Protein AF-A0A1Y6BQY3-F1 (afdb_monomer)

Mean predicted aligned error: 16.52 Å

Foldseek 3Di:
DDDDDDDDDDDDDDDDDDDPPPPPDPPPLDQDWDDDPPDTDRLVVVLVVLVVLLVVLVVVLVVQVPDPDHDPVVSVVSVVVNVVSVVVNVVCVVVVVDRPPPDPPPDD

Nearest PDB structures (foldseek):
  7n6g-assembly1_3I  TM=9.525E-01  e=1.017E+00  Chlamydomonas reinhardtii
  2q0o-assembly1_C  TM=8.390E-01  e=1.238E+00  Sinorhizobium fredii NGR234
  3aai-assembly1_A  TM=7.681E-01  e=3.531E+00  Thermus thermophilus HB8
  3aai-assembly1_B  TM=7.236E-01  e=3.770E+00  Thermus thermophilus HB8
  3aai-assembly1_D  TM=6.735E-01  e=3.770E+00  Thermus thermophilus HB8

Secondary structure (DSSP, 8-state):
-------------------------S--S---EEEETTEEEEHHHHHHHHHHHHHHHHHHHHHHHTSSS--HHHHHHHHHHHHHHHHHHHHHHHTT-S-PPPP-----

pLDDT: mean 71.79, std 21.85, range [34.62, 96.94]

Solvent-accessible surface area (backbone atoms only — not comparable to full-atom values): 7129 Å² total; per-residue (Å²): 142,84,84,82,89,89,84,91,80,89,80,91,75,87,87,86,79,85,75,86,80,73,78,80,66,94,71,84,72,65,77,45,64,46,72,60,86,95,45,79,39,56,36,61,63,53,51,52,51,44,52,53,51,42,55,50,39,54,53,53,48,57,57,42,73,70,42,96,78,56,60,63,69,61,52,51,51,46,50,55,52,38,50,52,43,51,52,52,54,48,50,34,52,77,68,67,51,60,78,69,77,77,76,78,78,78,80,127

Sequence (108 aa):
MNSTPELEKTASKGSSKKGAKSTLAPSELGDKLLAIGDQRIHVNAVTTKIRDDIAFLEDRILRMEKMKNPSETVLNTYKAMLDSRKSVLQWLKEHDMITTPPASVKRA

Structure (mmCIF, N/CA/C/O backbone):
data_AF-A0A1Y6BQY3-F1
#
_entry.id   AF-A0A1Y6BQY3-F1
#
loop_
_atom_site.group_PDB
_atom_site.id
_atom_site.type_symbol
_atom_site.label_atom_id
_atom_site.label_alt_id
_atom_site.label_comp_id
_atom_site.label_asym_id
_atom_site.label_entity_id
_atom_site.label_seq_id
_atom_site.pdbx_PDB_ins_code
_atom_site.Cartn_x
_atom_site.Cartn_y
_atom_site.Cartn_z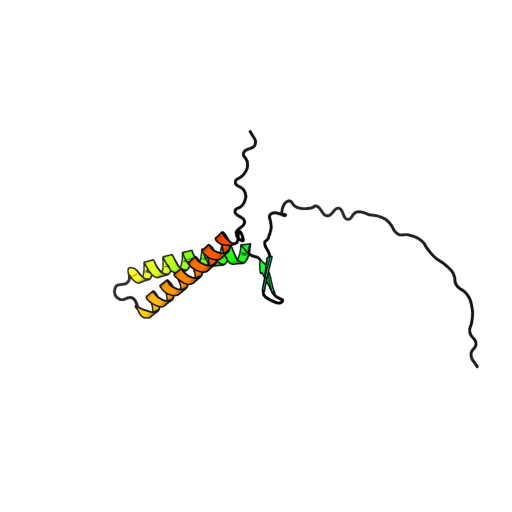
_atom_site.occupancy
_atom_site.B_iso_or_equiv
_atom_site.auth_seq_id
_atom_site.auth_comp_id
_atom_site.auth_asym_id
_atom_site.auth_atom_id
_atom_site.pdbx_PDB_model_num
ATOM 1 N N . MET A 1 1 ? 45.274 -52.238 -39.658 1.00 42.69 1 MET A N 1
ATOM 2 C CA . MET A 1 1 ? 45.749 -51.344 -40.732 1.00 42.69 1 MET A CA 1
ATOM 3 C C . MET A 1 1 ? 44.516 -50.819 -41.439 1.00 42.69 1 MET A C 1
ATOM 5 O O . MET A 1 1 ? 43.933 -51.561 -42.213 1.00 42.69 1 MET A O 1
ATOM 9 N N . ASN A 1 2 ? 44.044 -49.625 -41.087 1.00 39.53 2 ASN A N 1
ATOM 10 C CA . ASN A 1 2 ? 42.972 -48.980 -41.838 1.00 39.53 2 ASN A CA 1
ATOM 11 C C . ASN A 1 2 ? 43.418 -47.555 -42.151 1.00 39.53 2 ASN A C 1
ATOM 13 O O . ASN A 1 2 ? 43.721 -46.786 -41.240 1.00 39.53 2 ASN A O 1
ATOM 17 N N . SER A 1 3 ? 43.556 -47.295 -43.443 1.00 41.25 3 SER A N 1
ATOM 18 C CA . SER A 1 3 ? 44.134 -46.096 -44.029 1.00 41.25 3 SER A CA 1
ATOM 19 C C . SER A 1 3 ? 43.082 -44.993 -44.157 1.00 41.25 3 SER A C 1
ATOM 21 O O . SER A 1 3 ? 42.003 -45.219 -44.695 1.00 41.25 3 SER A O 1
ATOM 23 N N . THR A 1 4 ? 43.427 -43.791 -43.719 1.00 49.50 4 THR A N 1
ATOM 24 C CA . THR A 1 4 ? 43.021 -42.510 -44.338 1.00 49.50 4 THR A CA 1
ATOM 25 C C . THR A 1 4 ? 44.205 -42.016 -45.193 1.00 49.50 4 THR A C 1
ATOM 27 O O . THR A 1 4 ? 45.300 -42.549 -44.978 1.00 49.50 4 THR A O 1
ATOM 30 N N . PRO A 1 5 ? 44.085 -41.044 -46.133 1.00 56.62 5 PRO A N 1
ATOM 31 C CA . PRO A 1 5 ? 43.137 -39.911 -46.246 1.00 56.62 5 PRO A CA 1
ATOM 32 C C . PRO A 1 5 ? 42.510 -39.796 -47.675 1.00 56.62 5 PRO A C 1
ATOM 34 O O . PRO A 1 5 ? 42.708 -40.689 -48.484 1.00 56.62 5 PRO A O 1
ATOM 37 N N . GLU A 1 6 ? 41.621 -38.860 -48.043 1.00 34.62 6 GLU A N 1
ATOM 38 C CA . GLU A 1 6 ? 41.936 -37.480 -48.463 1.00 34.62 6 GLU A CA 1
ATOM 39 C C . GLU A 1 6 ? 40.677 -36.713 -48.954 1.00 34.62 6 GLU A C 1
ATOM 41 O O . GLU A 1 6 ? 39.751 -37.303 -49.509 1.00 34.62 6 GLU A O 1
ATOM 46 N N . LEU A 1 7 ? 40.769 -35.382 -48.827 1.00 46.50 7 LEU A N 1
ATOM 47 C CA . LEU A 1 7 ? 40.191 -34.283 -49.624 1.00 46.50 7 LEU A CA 1
ATOM 48 C C . LEU A 1 7 ? 38.725 -33.812 -49.491 1.00 46.50 7 LEU A C 1
ATOM 50 O O . LEU A 1 7 ? 37.753 -34.401 -49.960 1.00 46.50 7 LEU A O 1
ATOM 54 N N . GLU A 1 8 ? 38.677 -32.587 -48.957 1.00 38.91 8 GLU A N 1
ATOM 55 C CA . GLU A 1 8 ? 37.729 -31.488 -49.125 1.00 38.91 8 GLU A CA 1
ATOM 56 C C . GLU A 1 8 ? 36.866 -31.485 -50.398 1.00 38.91 8 GLU A C 1
ATOM 58 O O . GLU A 1 8 ? 37.354 -31.521 -51.528 1.00 38.91 8 GLU A O 1
ATOM 63 N N . LYS A 1 9 ? 35.572 -31.201 -50.198 1.00 49.25 9 LYS A N 1
ATOM 64 C CA . LYS A 1 9 ? 34.788 -30.397 -51.138 1.00 49.25 9 LYS A CA 1
ATOM 65 C C . LYS A 1 9 ? 34.064 -29.280 -50.401 1.00 49.25 9 LYS A C 1
ATOM 67 O O . LYS A 1 9 ? 33.242 -29.499 -49.516 1.00 49.25 9 LYS A O 1
ATOM 72 N N . THR A 1 10 ? 34.400 -28.075 -50.828 1.00 45.31 10 THR A N 1
ATOM 73 C CA . THR A 1 10 ? 33.792 -26.798 -50.494 1.00 45.31 10 THR A CA 1
ATOM 74 C C . THR A 1 10 ? 32.337 -26.742 -50.969 1.00 45.31 10 THR A C 1
ATOM 76 O O . THR A 1 10 ? 32.013 -27.100 -52.100 1.00 45.31 10 THR A O 1
ATOM 79 N N . ALA A 1 11 ? 31.444 -26.242 -50.116 1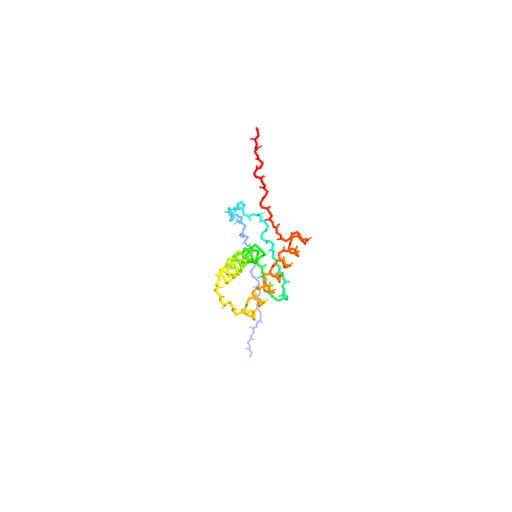.00 43.09 11 ALA A N 1
ATOM 80 C CA . ALA A 1 11 ? 30.120 -25.781 -50.523 1.00 43.09 11 ALA A CA 1
ATOM 81 C C . ALA A 1 11 ? 29.727 -24.564 -49.679 1.00 43.09 11 ALA A C 1
ATOM 83 O O . ALA A 1 11 ? 28.968 -24.645 -48.717 1.00 43.09 11 ALA A O 1
ATOM 84 N N . SER A 1 12 ? 30.273 -23.411 -50.065 1.00 44.50 12 SER A N 1
ATOM 85 C CA . SER A 1 12 ? 29.701 -22.109 -49.739 1.00 44.50 12 SER A CA 1
ATOM 86 C C . SER A 1 12 ? 28.488 -21.890 -50.642 1.00 44.50 12 SER A C 1
ATOM 88 O O . SER A 1 12 ? 28.623 -21.783 -51.862 1.00 44.50 12 SER A O 1
ATOM 90 N N . LYS A 1 13 ? 27.288 -21.833 -50.060 1.00 47.00 13 LYS A N 1
ATOM 91 C CA . LYS A 1 13 ? 26.135 -21.206 -50.710 1.00 47.00 13 LYS A CA 1
ATOM 92 C C . LYS A 1 13 ? 25.323 -20.475 -49.654 1.00 47.00 13 LYS A C 1
ATOM 94 O O . LYS A 1 13 ? 24.701 -21.080 -48.786 1.00 47.00 13 LYS A O 1
ATOM 99 N N . GLY A 1 14 ? 25.421 -19.150 -49.711 1.00 36.09 14 GLY A N 1
ATOM 100 C CA . GLY A 1 14 ? 24.773 -18.240 -48.787 1.00 36.09 14 GLY A CA 1
ATOM 101 C C . GLY A 1 14 ? 23.255 -18.364 -48.819 1.00 36.09 14 GLY A C 1
ATOM 102 O O . GLY A 1 14 ? 22.642 -18.493 -49.877 1.00 36.09 14 GLY A O 1
ATOM 103 N N . SER A 1 15 ? 22.662 -18.249 -47.637 1.00 36.91 15 SER A N 1
ATOM 104 C CA . SER A 1 15 ? 21.243 -17.974 -47.477 1.00 36.91 15 SER A CA 1
ATOM 105 C C . SER A 1 15 ? 21.120 -16.638 -46.756 1.00 36.91 15 SER A C 1
ATOM 107 O O . SER A 1 15 ? 21.185 -16.544 -45.534 1.00 36.91 15 SER A O 1
ATOM 109 N N . SER A 1 16 ? 21.036 -15.573 -47.552 1.00 40.78 16 SER A N 1
ATOM 110 C CA . SER A 1 16 ? 20.679 -14.235 -47.097 1.00 40.78 16 SER A CA 1
ATOM 111 C C . SER A 1 16 ? 19.316 -13.903 -47.693 1.00 40.78 16 SER A C 1
ATOM 113 O O . SER A 1 16 ? 19.210 -13.660 -48.891 1.00 40.78 16 SER A O 1
ATOM 115 N N . LYS A 1 17 ? 18.277 -13.925 -46.859 1.00 47.06 17 LYS A N 1
ATOM 116 C CA . LYS A 1 17 ? 17.028 -13.154 -46.994 1.00 47.06 17 LYS A CA 1
ATOM 117 C C . LYS A 1 17 ? 16.458 -13.039 -45.578 1.00 47.06 17 LYS A C 1
ATOM 119 O O . LYS A 1 17 ? 15.872 -13.977 -45.062 1.00 47.06 17 LYS A O 1
ATOM 124 N N . LYS A 1 18 ? 16.933 -12.061 -44.800 1.00 39.56 18 LYS A N 1
ATOM 125 C CA . LYS A 1 18 ? 16.344 -10.718 -44.636 1.00 39.56 18 LYS A CA 1
ATOM 126 C C . LYS A 1 18 ? 14.835 -10.751 -44.401 1.00 39.56 18 LYS A C 1
ATOM 128 O O . LYS A 1 18 ? 14.065 -10.993 -45.323 1.00 39.56 18 LYS A O 1
ATOM 133 N N . GLY A 1 19 ? 14.471 -10.325 -43.193 1.00 35.44 19 GLY A N 1
ATOM 134 C 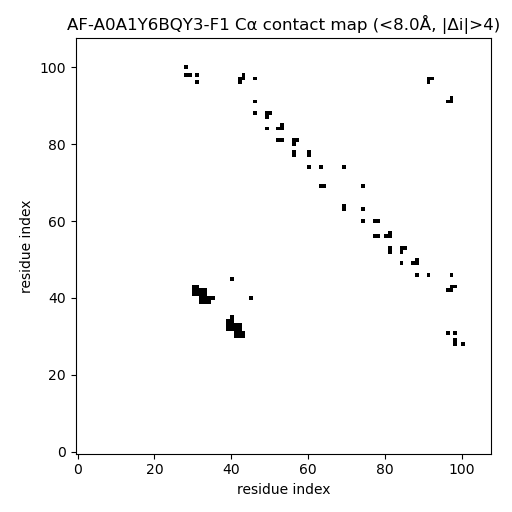CA . GLY A 1 19 ? 13.275 -9.527 -42.971 1.00 35.44 19 GLY A CA 1
ATOM 135 C C . GLY A 1 19 ? 12.062 -10.304 -42.496 1.00 35.44 19 GLY A C 1
ATOM 136 O O . GLY A 1 19 ? 11.014 -10.227 -43.128 1.00 35.44 19 GLY A O 1
ATOM 137 N N . ALA A 1 20 ? 12.158 -10.960 -41.336 1.00 41.03 20 ALA A N 1
ATOM 138 C CA . ALA A 1 20 ? 10.988 -11.037 -40.473 1.00 41.03 20 ALA A CA 1
ATOM 139 C C . ALA A 1 20 ? 10.585 -9.587 -40.173 1.00 41.03 20 ALA A C 1
ATOM 141 O O . ALA A 1 20 ? 11.254 -8.884 -39.414 1.00 41.03 20 ALA A O 1
ATOM 142 N N . LYS A 1 21 ? 9.549 -9.108 -40.863 1.00 45.47 21 LYS A N 1
ATOM 143 C CA . LYS A 1 21 ? 8.884 -7.841 -40.580 1.00 45.47 21 LYS A CA 1
ATOM 144 C C . LYS A 1 21 ? 8.181 -8.026 -39.236 1.00 45.47 21 LYS A C 1
ATOM 146 O O . LYS A 1 21 ? 6.992 -8.311 -39.191 1.00 45.47 21 LYS A O 1
ATOM 151 N N . SER A 1 22 ? 8.958 -7.960 -38.154 1.00 43.97 22 SER A N 1
ATOM 152 C CA . SER A 1 22 ? 8.425 -7.803 -36.811 1.00 43.97 22 SER A CA 1
ATOM 153 C C . SER A 1 22 ? 7.819 -6.414 -36.779 1.00 43.97 22 SER A C 1
ATOM 155 O O . SER A 1 22 ? 8.512 -5.398 -36.820 1.00 43.97 22 SER A O 1
ATOM 157 N N . THR A 1 23 ? 6.500 -6.397 -36.857 1.00 41.94 23 THR A N 1
ATOM 158 C CA . THR A 1 23 ? 5.641 -5.266 -36.571 1.00 41.94 23 THR A CA 1
ATOM 159 C C . THR A 1 23 ? 6.020 -4.761 -35.180 1.00 41.94 23 THR A C 1
ATOM 161 O O . THR A 1 23 ? 5.587 -5.321 -34.178 1.00 41.94 23 THR A O 1
ATOM 164 N N . LEU A 1 24 ? 6.893 -3.754 -35.103 1.00 43.03 24 LEU A N 1
ATOM 165 C CA . LEU A 1 24 ? 7.207 -3.095 -33.840 1.00 43.03 24 LEU A CA 1
ATOM 166 C C . LEU A 1 24 ? 5.943 -2.349 -33.407 1.00 43.03 24 LEU A C 1
ATOM 168 O O . LEU A 1 24 ? 5.584 -1.313 -33.968 1.00 43.03 24 LEU A O 1
ATOM 172 N N . ALA A 1 25 ? 5.216 -2.964 -32.477 1.00 41.88 25 ALA A N 1
ATOM 173 C CA . ALA A 1 25 ? 4.073 -2.378 -31.801 1.00 41.88 25 ALA A CA 1
ATOM 174 C C . ALA A 1 25 ? 4.514 -1.116 -31.032 1.00 41.88 25 ALA A C 1
ATOM 176 O O . ALA A 1 25 ? 5.660 -1.039 -30.587 1.00 41.88 25 ALA A O 1
ATOM 177 N N . PRO A 1 26 ? 3.623 -0.132 -30.820 1.00 43.72 26 PRO A N 1
ATOM 178 C CA . PRO A 1 26 ? 3.957 1.134 -30.165 1.00 43.72 26 PRO A CA 1
ATOM 179 C C . PRO A 1 26 ? 4.147 1.013 -28.635 1.00 43.72 26 PRO A C 1
ATOM 181 O O . PRO A 1 26 ? 3.916 1.975 -27.911 1.00 43.72 26 PRO A O 1
ATOM 184 N N . SER A 1 27 ? 4.549 -0.150 -28.114 1.00 48.62 27 SER A N 1
ATOM 185 C CA . SER A 1 27 ? 4.639 -0.426 -26.672 1.00 48.62 27 SER A CA 1
ATOM 186 C C . SER A 1 27 ? 6.012 -0.151 -26.049 1.00 48.62 27 SER A C 1
ATOM 188 O O . SER A 1 27 ? 6.243 -0.537 -24.909 1.00 48.62 27 SER A O 1
ATOM 190 N N . GLU A 1 28 ? 6.904 0.568 -26.732 1.00 47.31 28 GLU A N 1
ATOM 191 C CA . GLU A 1 28 ? 8.176 1.079 -26.183 1.00 47.31 28 GLU A CA 1
ATOM 192 C C . GLU A 1 28 ? 7.948 2.234 -25.175 1.00 47.31 28 GLU A C 1
ATOM 194 O O . GLU A 1 28 ? 8.696 3.207 -25.125 1.00 47.31 28 GLU A O 1
ATOM 199 N N . LEU A 1 29 ? 6.894 2.160 -24.354 1.00 49.06 29 LEU A N 1
ATOM 200 C CA . LEU A 1 29 ? 6.691 3.045 -23.211 1.00 49.06 29 LEU A CA 1
ATOM 201 C C . LEU A 1 29 ? 7.226 2.356 -21.952 1.00 49.06 29 LEU A C 1
ATOM 203 O O . LEU A 1 29 ? 6.481 2.010 -21.044 1.00 49.06 29 LEU A O 1
ATOM 207 N N . GLY A 1 30 ? 8.544 2.143 -21.964 1.00 52.88 30 GLY A N 1
ATOM 208 C CA . GLY A 1 30 ? 9.402 1.860 -20.816 1.00 52.88 30 GLY A CA 1
ATOM 209 C C . GLY A 1 30 ? 8.773 1.039 -19.695 1.00 52.88 30 GLY A C 1
ATOM 210 O O . GLY A 1 30 ? 8.509 1.581 -18.618 1.00 52.88 30 GLY A O 1
ATOM 211 N N . ASP A 1 31 ? 8.621 -0.268 -19.908 1.00 60.03 31 ASP A N 1
ATOM 212 C CA . ASP A 1 31 ? 8.531 -1.219 -18.802 1.00 60.03 31 ASP A CA 1
ATOM 213 C C . ASP A 1 31 ? 9.865 -1.192 -18.053 1.00 60.03 31 ASP A C 1
ATOM 215 O O . ASP A 1 31 ? 10.796 -1.947 -18.339 1.00 60.03 31 ASP A O 1
ATOM 219 N N . LYS A 1 32 ? 9.987 -0.253 -17.108 1.00 70.69 32 LYS A N 1
ATOM 220 C CA . LYS A 1 32 ? 11.146 -0.174 -16.225 1.00 70.69 32 LYS A CA 1
ATOM 221 C C . LYS A 1 32 ? 11.229 -1.518 -15.501 1.00 70.69 32 LYS A C 1
ATOM 223 O O . LYS A 1 32 ? 10.263 -1.970 -14.885 1.00 70.69 32 LYS A O 1
ATOM 228 N N . LEU A 1 33 ? 12.367 -2.184 -15.652 1.00 71.75 33 LEU A N 1
ATOM 229 C CA . LEU A 1 33 ? 12.654 -3.491 -15.077 1.00 71.75 33 LEU A CA 1
ATOM 230 C C . LEU A 1 33 ? 13.638 -3.297 -13.929 1.00 71.75 33 LEU A C 1
ATOM 232 O O . LEU A 1 33 ? 14.754 -2.824 -14.126 1.00 71.75 33 LEU A O 1
ATOM 236 N N . LEU A 1 34 ? 13.208 -3.655 -12.724 1.00 72.69 34 LEU A N 1
ATOM 237 C CA . LEU A 1 34 ? 14.034 -3.658 -11.524 1.00 72.69 34 LEU A CA 1
ATOM 238 C C . LEU A 1 34 ? 14.727 -5.019 -11.429 1.00 72.69 34 LEU A C 1
ATOM 240 O O . LEU A 1 34 ? 14.064 -6.058 -11.379 1.00 72.69 34 LEU A O 1
ATOM 244 N N . ALA A 1 35 ? 16.058 -5.017 -11.445 1.00 71.12 35 ALA A N 1
ATOM 245 C CA . ALA A 1 35 ? 16.855 -6.213 -11.210 1.00 71.12 35 ALA A CA 1
ATOM 246 C C . ALA A 1 35 ? 17.160 -6.327 -9.711 1.00 71.12 35 ALA A C 1
ATOM 248 O O . ALA A 1 35 ? 17.832 -5.464 -9.151 1.00 71.12 35 ALA A O 1
ATOM 249 N N . ILE A 1 36 ? 16.660 -7.382 -9.069 1.00 72.44 36 ILE A N 1
ATOM 250 C CA . ILE A 1 36 ? 16.943 -7.694 -7.663 1.00 72.44 36 ILE A CA 1
ATOM 251 C C . ILE A 1 36 ? 17.618 -9.065 -7.641 1.00 72.44 36 ILE A C 1
ATOM 253 O O . ILE A 1 36 ? 16.951 -10.090 -7.775 1.00 72.44 36 ILE A O 1
ATOM 257 N N . GLY A 1 37 ? 18.952 -9.077 -7.555 1.00 77.88 37 GLY A N 1
ATOM 258 C CA . GLY A 1 37 ? 19.747 -10.288 -7.790 1.00 77.88 37 GLY A CA 1
ATOM 259 C C . GLY A 1 37 ? 19.470 -10.867 -9.184 1.00 77.88 37 GLY A C 1
ATOM 260 O O . GLY A 1 37 ? 19.570 -10.160 -10.192 1.00 77.88 37 GLY A O 1
ATOM 261 N N . ASP A 1 38 ? 19.044 -12.129 -9.233 1.00 76.44 38 ASP A N 1
ATOM 262 C CA . ASP A 1 38 ? 18.675 -12.819 -10.477 1.00 76.44 38 ASP A CA 1
ATOM 263 C C . ASP A 1 38 ? 17.233 -12.541 -10.934 1.00 76.44 38 ASP A C 1
ATOM 265 O O . ASP A 1 38 ? 16.844 -12.903 -12.045 1.00 76.44 38 ASP A O 1
ATOM 269 N N . GLN A 1 39 ? 16.423 -11.860 -10.118 1.00 73.38 39 GLN A N 1
ATOM 270 C CA . GLN A 1 39 ? 15.026 -11.595 -10.440 1.00 73.38 39 GLN A CA 1
ATOM 271 C C . GLN A 1 39 ? 14.871 -10.318 -11.270 1.00 73.38 39 GLN A C 1
ATOM 273 O O . GLN A 1 39 ? 15.511 -9.294 -11.025 1.00 73.38 39 GLN A O 1
ATOM 278 N N . ARG A 1 40 ? 13.986 -10.379 -12.266 1.00 75.12 40 ARG A N 1
ATOM 279 C CA . ARG A 1 40 ? 13.576 -9.248 -13.102 1.00 75.12 40 ARG A CA 1
ATOM 280 C C . ARG A 1 40 ? 12.132 -8.904 -12.773 1.00 75.12 40 ARG A C 1
ATOM 282 O O . ARG A 1 40 ? 11.244 -9.736 -12.935 1.00 75.12 40 ARG A O 1
ATOM 289 N N . ILE A 1 41 ? 11.905 -7.698 -12.270 1.00 77.81 41 ILE A N 1
ATOM 290 C CA . ILE A 1 41 ? 10.601 -7.268 -11.774 1.00 77.81 41 ILE A CA 1
ATOM 291 C C . ILE A 1 41 ? 10.094 -6.104 -12.620 1.00 77.81 41 ILE A C 1
ATOM 293 O O . ILE A 1 41 ? 10.759 -5.077 -12.736 1.00 77.81 41 ILE A O 1
ATOM 297 N N . HIS A 1 42 ? 8.893 -6.248 -13.183 1.00 80.75 42 HIS A N 1
ATOM 298 C CA . HIS A 1 42 ? 8.221 -5.169 -13.905 1.00 80.75 42 HIS A CA 1
ATOM 299 C C . HIS A 1 42 ? 7.726 -4.111 -12.917 1.00 80.75 42 HIS A C 1
ATOM 301 O O . HIS A 1 42 ? 6.814 -4.353 -12.121 1.00 80.75 42 HIS A O 1
ATOM 307 N N . VAL A 1 43 ? 8.304 -2.917 -12.983 1.00 80.12 43 VAL A N 1
ATOM 308 C CA . VAL A 1 43 ? 8.020 -1.828 -12.042 1.00 80.12 43 VAL A CA 1
ATOM 309 C C . VAL A 1 43 ? 6.589 -1.321 -12.164 1.00 80.12 43 VAL A C 1
ATOM 311 O O . VAL A 1 43 ? 5.975 -0.971 -11.155 1.00 80.12 43 VAL A O 1
ATOM 314 N N . ASN A 1 44 ? 6.015 -1.355 -13.367 1.00 81.94 44 ASN A N 1
ATOM 315 C CA . ASN A 1 44 ? 4.611 -1.015 -13.585 1.00 81.94 44 ASN A CA 1
ATOM 316 C C . ASN A 1 44 ? 3.678 -1.952 -12.803 1.00 81.94 44 ASN A C 1
ATOM 318 O O . ASN A 1 44 ? 2.783 -1.483 -12.102 1.00 81.94 44 ASN A O 1
ATOM 322 N N . ALA A 1 45 ? 3.928 -3.266 -12.836 1.00 82.12 45 ALA A N 1
ATOM 323 C CA . ALA A 1 45 ? 3.133 -4.239 -12.087 1.00 82.12 45 ALA A CA 1
ATOM 324 C C . ALA A 1 45 ? 3.260 -4.033 -10.568 1.00 82.12 45 ALA A C 1
ATOM 326 O O . ALA A 1 45 ? 2.258 -4.068 -9.853 1.00 82.12 45 ALA A O 1
ATOM 327 N N . VAL A 1 46 ? 4.475 -3.755 -10.082 1.00 85.06 46 VAL A N 1
ATOM 328 C CA . VAL A 1 46 ? 4.727 -3.441 -8.666 1.00 85.06 46 VAL A CA 1
ATOM 329 C C . VAL A 1 46 ? 4.008 -2.164 -8.243 1.00 85.06 46 VAL A C 1
ATOM 331 O O . VAL A 1 46 ? 3.342 -2.146 -7.213 1.00 85.06 46 VAL A O 1
ATOM 334 N N . THR A 1 47 ? 4.089 -1.109 -9.052 1.00 86.50 47 THR A N 1
ATOM 335 C CA . THR A 1 47 ? 3.448 0.178 -8.762 1.00 86.50 47 THR A CA 1
ATOM 336 C C . THR A 1 47 ? 1.931 0.037 -8.697 1.00 86.50 47 THR A C 1
ATOM 338 O O . THR A 1 47 ? 1.312 0.567 -7.775 1.00 86.50 47 THR A O 1
ATOM 341 N N . THR A 1 48 ? 1.327 -0.702 -9.632 1.00 88.56 48 THR A N 1
ATOM 342 C CA . THR A 1 48 ? -0.113 -0.996 -9.612 1.00 88.56 48 THR A CA 1
ATOM 343 C C . THR A 1 48 ? -0.500 -1.742 -8.340 1.00 88.56 48 THR A C 1
ATOM 345 O O . THR A 1 48 ? -1.397 -1.297 -7.633 1.00 88.56 48 THR A O 1
ATOM 348 N N . LYS A 1 49 ? 0.236 -2.799 -7.972 1.00 90.81 49 LYS A N 1
ATOM 349 C CA . LYS A 1 49 ? -0.029 -3.548 -6.735 1.00 90.81 49 LYS A CA 1
ATOM 350 C C . LYS A 1 49 ? 0.090 -2.692 -5.481 1.00 90.81 49 LYS A C 1
ATOM 352 O O . LYS A 1 49 ? -0.767 -2.774 -4.615 1.00 90.81 49 LYS A O 1
ATOM 357 N N . ILE A 1 50 ? 1.106 -1.836 -5.398 1.00 91.38 50 ILE A N 1
ATOM 358 C CA . ILE A 1 50 ? 1.268 -0.925 -4.259 1.00 91.38 50 ILE A CA 1
ATOM 359 C C . ILE A 1 50 ? 0.094 0.059 -4.171 1.00 91.38 50 ILE A C 1
ATOM 361 O O . ILE A 1 50 ? -0.378 0.341 -3.073 1.00 91.38 50 ILE A O 1
ATOM 365 N N . ARG A 1 51 ? -0.396 0.577 -5.304 1.00 91.12 51 ARG A N 1
ATOM 366 C CA . ARG A 1 51 ? -1.573 1.463 -5.331 1.00 91.12 51 ARG A CA 1
ATOM 367 C C . ARG A 1 51 ? -2.841 0.740 -4.879 1.00 91.12 51 ARG A C 1
ATOM 369 O O . ARG A 1 51 ? -3.576 1.293 -4.065 1.00 91.12 51 ARG A O 1
ATOM 376 N N . ASP A 1 52 ? -3.058 -0.482 -5.358 1.00 93.56 52 ASP A N 1
ATOM 377 C CA . ASP A 1 52 ? -4.194 -1.315 -4.953 1.00 93.56 52 ASP A CA 1
ATOM 378 C C . ASP A 1 52 ? -4.138 -1.636 -3.450 1.00 93.56 52 ASP A C 1
ATOM 380 O O . ASP A 1 52 ? -5.141 -1.501 -2.749 1.00 93.56 52 ASP A O 1
ATOM 384 N N . ASP A 1 53 ? -2.955 -1.990 -2.934 1.00 94.69 53 ASP A N 1
ATOM 385 C CA . ASP A 1 53 ? -2.728 -2.251 -1.509 1.00 94.69 53 ASP A CA 1
ATOM 386 C C . ASP A 1 53 ? -3.030 -1.009 -0.655 1.00 94.69 53 ASP A C 1
ATOM 388 O O . ASP A 1 53 ? -3.676 -1.125 0.385 1.00 94.69 53 ASP A O 1
ATOM 392 N N . ILE A 1 54 ? -2.592 0.184 -1.084 1.00 95.56 54 ILE A N 1
ATOM 393 C CA . ILE A 1 54 ? -2.887 1.450 -0.392 1.00 95.56 54 ILE A CA 1
ATOM 394 C C . ILE A 1 54 ? -4.398 1.677 -0.326 1.00 95.56 54 ILE A C 1
ATOM 396 O O . ILE A 1 54 ? -4.923 1.911 0.761 1.00 95.56 54 ILE A O 1
ATOM 400 N N . ALA A 1 55 ? -5.099 1.558 -1.457 1.00 95.94 55 ALA A N 1
ATOM 401 C CA . ALA A 1 55 ? -6.545 1.753 -1.511 1.00 95.94 55 ALA A CA 1
ATOM 402 C C . ALA A 1 55 ? -7.291 0.754 -0.611 1.00 95.94 55 ALA A C 1
ATOM 404 O O . ALA A 1 55 ? -8.201 1.133 0.128 1.00 95.94 55 ALA A O 1
ATOM 405 N N . PHE A 1 56 ? -6.874 -0.515 -0.626 1.00 96.38 56 PHE A N 1
ATOM 406 C CA . PHE A 1 56 ? -7.427 -1.550 0.245 1.00 96.38 56 PHE A CA 1
ATOM 407 C C . PHE A 1 56 ? -7.199 -1.243 1.730 1.00 96.38 56 PHE A C 1
ATOM 409 O O . PHE A 1 56 ? -8.122 -1.362 2.538 1.00 96.38 56 PHE A O 1
ATOM 416 N N . LEU A 1 57 ? -5.980 -0.848 2.104 1.00 96.94 57 LEU A N 1
ATOM 417 C CA . LEU A 1 57 ? -5.627 -0.553 3.491 1.00 96.94 57 LEU A CA 1
ATOM 418 C C . LEU A 1 57 ? -6.377 0.677 4.010 1.00 96.94 57 LEU A C 1
ATOM 420 O O . LEU A 1 57 ? -6.909 0.625 5.116 1.00 96.94 57 LEU A O 1
ATOM 424 N N . GLU A 1 58 ? -6.479 1.748 3.220 1.00 96.44 58 GLU A N 1
ATOM 425 C CA . GLU A 1 58 ? -7.232 2.955 3.589 1.00 96.44 58 GLU A CA 1
ATOM 426 C C . GLU A 1 58 ? -8.711 2.645 3.829 1.00 96.44 58 GLU A C 1
ATOM 428 O O . GLU A 1 58 ? -9.268 3.017 4.864 1.00 96.44 58 GLU A O 1
ATOM 433 N N . ASP A 1 59 ? -9.328 1.892 2.921 1.00 96.44 59 ASP A N 1
ATOM 434 C CA . ASP A 1 59 ? -10.713 1.458 3.053 1.00 96.44 59 ASP A CA 1
ATOM 435 C C . ASP A 1 59 ? -10.925 0.558 4.284 1.00 96.44 59 ASP A C 1
ATOM 437 O O . ASP A 1 59 ? -11.860 0.753 5.069 1.00 96.44 59 ASP A O 1
ATOM 441 N N . ARG A 1 60 ? -10.025 -0.406 4.512 1.00 93.75 60 ARG A N 1
ATOM 442 C CA . ARG A 1 60 ? -10.106 -1.319 5.657 1.00 93.75 60 ARG A CA 1
ATOM 443 C C . ARG A 1 60 ? -9.946 -0.589 6.990 1.00 93.75 60 ARG A C 1
ATOM 445 O O . ARG A 1 60 ? -10.692 -0.887 7.926 1.00 93.75 60 ARG A O 1
ATOM 452 N N . ILE A 1 61 ? -9.010 0.357 7.074 1.00 94.69 61 ILE A N 1
ATOM 453 C CA . ILE A 1 61 ? -8.791 1.216 8.245 1.00 94.69 61 ILE A CA 1
ATOM 454 C C . ILE A 1 61 ? -10.052 2.031 8.536 1.00 94.69 61 ILE A C 1
ATOM 456 O O . ILE A 1 61 ? -10.583 1.939 9.642 1.00 94.69 61 ILE A O 1
ATOM 460 N N . LEU A 1 62 ? -10.604 2.712 7.526 1.00 95.44 62 LEU A N 1
ATOM 461 C CA . LEU A 1 62 ? -11.831 3.505 7.654 1.00 95.44 62 LEU A CA 1
ATOM 462 C C . LEU A 1 62 ? -13.017 2.688 8.173 1.00 95.44 62 LEU A C 1
ATOM 464 O O . LEU A 1 62 ? -13.800 3.167 8.995 1.00 95.44 62 LEU A O 1
ATOM 468 N N . ARG A 1 63 ? -13.183 1.454 7.685 1.00 94.06 63 ARG A N 1
ATOM 469 C CA . ARG A 1 63 ? -14.253 0.566 8.158 1.00 94.06 63 ARG A CA 1
ATOM 470 C C . ARG A 1 63 ? -14.054 0.171 9.614 1.00 94.06 63 ARG A C 1
ATOM 472 O O . ARG A 1 63 ? -15.036 0.151 10.349 1.00 94.06 63 ARG A O 1
ATOM 479 N N . MET A 1 64 ? -12.824 -0.132 10.037 1.00 92.94 64 MET A N 1
ATOM 480 C CA . MET A 1 64 ? -12.576 -0.514 11.428 1.00 92.94 64 MET A CA 1
ATOM 481 C C . MET A 1 64 ? -12.726 0.651 12.396 1.00 92.94 64 MET A C 1
ATOM 483 O O . MET A 1 64 ? -13.279 0.450 13.468 1.00 92.94 64 MET A O 1
ATOM 487 N N . GLU A 1 65 ? -12.288 1.853 12.027 1.00 91.75 65 GLU A N 1
ATOM 488 C CA . GLU A 1 65 ? -12.435 3.047 12.873 1.00 91.75 65 GLU A CA 1
ATOM 489 C C . GLU A 1 65 ? -13.908 3.388 13.149 1.00 91.75 65 GLU A C 1
ATOM 491 O O . GLU A 1 65 ? -14.228 3.978 14.175 1.00 91.75 65 GLU A O 1
ATOM 496 N N . LYS A 1 66 ? -14.824 2.960 12.270 1.00 92.88 66 LYS A N 1
ATOM 497 C C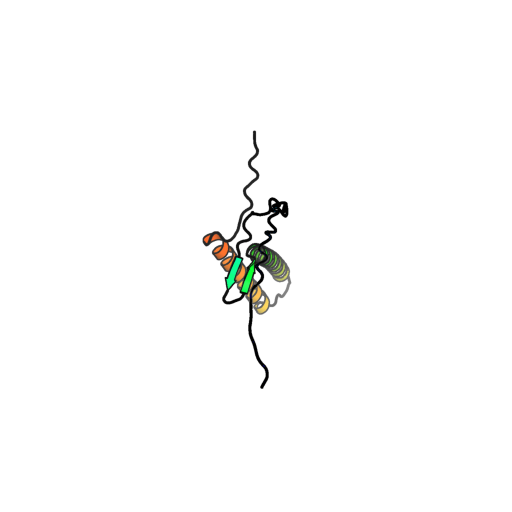A . LYS A 1 66 ? -16.278 3.089 12.457 1.00 92.88 66 LYS A CA 1
ATOM 498 C C . LYS A 1 66 ? -16.899 1.972 13.303 1.00 92.88 66 LYS A C 1
ATOM 500 O O . LYS A 1 66 ? -18.082 2.053 13.633 1.00 92.88 66 LYS A O 1
ATOM 505 N N . MET A 1 67 ? -16.161 0.908 13.617 1.00 92.62 67 MET A N 1
ATOM 506 C CA . MET A 1 67 ? -16.670 -0.167 14.470 1.00 92.62 67 MET A CA 1
ATOM 507 C C . MET A 1 67 ? -16.723 0.304 15.922 1.00 92.62 67 MET A C 1
ATOM 509 O O . MET A 1 67 ? -15.891 1.085 16.364 1.00 92.62 67 MET A O 1
ATOM 513 N N . LYS A 1 68 ? -17.687 -0.209 16.692 1.00 84.50 68 LYS A N 1
ATOM 514 C CA . LYS A 1 68 ? -17.886 0.197 18.091 1.00 84.50 68 LYS A CA 1
ATOM 515 C C . LYS A 1 68 ? -16.692 -0.150 18.993 1.00 84.50 68 LYS A C 1
ATOM 517 O O . LYS A 1 68 ? -16.391 0.622 19.887 1.00 84.50 68 LYS A O 1
ATOM 522 N N . ASN A 1 69 ? -16.031 -1.283 18.732 1.00 85.38 69 ASN A N 1
ATOM 523 C CA . ASN A 1 69 ? -14.858 -1.776 19.464 1.00 85.38 69 ASN A CA 1
ATOM 524 C C . ASN A 1 69 ? -13.847 -2.398 18.475 1.00 85.38 69 ASN A C 1
ATOM 526 O O . ASN A 1 69 ? -13.852 -3.620 18.289 1.00 85.38 69 ASN A O 1
ATOM 530 N N . PRO A 1 70 ? -13.026 -1.604 17.769 1.00 87.12 70 PRO A N 1
ATOM 531 C CA . PRO A 1 70 ? -11.984 -2.152 16.913 1.00 87.12 70 PRO A CA 1
ATOM 532 C C . PRO A 1 70 ? -10.844 -2.747 17.743 1.00 87.12 70 PRO A C 1
ATOM 534 O O . PRO A 1 70 ? -10.518 -2.262 18.823 1.00 87.12 70 PRO A O 1
ATOM 537 N N . SER A 1 71 ? -10.196 -3.785 17.214 1.00 92.56 71 SER A N 1
ATOM 538 C CA . SER A 1 71 ? -8.925 -4.249 17.773 1.00 92.56 71 SER A CA 1
ATOM 539 C C . SER A 1 71 ? -7.835 -3.232 17.437 1.00 92.56 71 SER A C 1
ATOM 541 O O . SER A 1 71 ? -7.429 -3.113 16.279 1.00 92.56 71 SER A O 1
ATOM 543 N N . GLU A 1 72 ? -7.355 -2.507 18.448 1.00 91.88 72 GLU A N 1
ATOM 544 C CA . GLU A 1 72 ? -6.298 -1.502 18.285 1.00 91.88 72 GLU A CA 1
ATOM 545 C C . GLU A 1 72 ? -5.007 -2.104 17.728 1.00 91.88 72 GLU A C 1
ATOM 547 O O . GLU A 1 72 ? -4.371 -1.505 16.866 1.00 91.88 72 GLU A O 1
ATOM 552 N N . THR A 1 73 ? -4.649 -3.323 18.145 1.00 94.00 73 THR A N 1
ATOM 553 C CA . THR A 1 73 ? -3.484 -4.041 17.614 1.00 94.00 73 THR A CA 1
ATOM 554 C C . THR A 1 73 ? -3.580 -4.201 16.101 1.00 94.00 73 THR A C 1
ATOM 556 O O . THR A 1 73 ? -2.655 -3.840 15.379 1.00 94.00 73 THR A O 1
ATOM 559 N N . VAL A 1 74 ? -4.724 -4.686 15.618 1.00 92.56 74 VAL A N 1
ATOM 560 C CA . VAL A 1 74 ? -4.964 -4.912 14.190 1.00 92.56 74 VAL A CA 1
ATOM 561 C C . VAL A 1 74 ? -4.987 -3.588 13.426 1.00 92.56 74 VAL A C 1
ATOM 563 O O . VAL A 1 74 ? -4.383 -3.479 12.359 1.00 92.56 74 VAL A O 1
ATOM 566 N N . LEU A 1 75 ? -5.629 -2.559 13.983 1.00 93.50 75 LEU A N 1
ATOM 567 C CA . LEU A 1 75 ? -5.663 -1.223 13.394 1.00 93.50 75 LEU A CA 1
ATOM 568 C C . LEU A 1 75 ? -4.258 -0.626 13.248 1.00 93.50 75 LEU A C 1
ATOM 570 O O . LEU A 1 75 ? -3.917 -0.121 12.180 1.00 93.50 75 LEU A O 1
ATOM 574 N N . ASN A 1 76 ? -3.431 -0.740 14.286 1.00 94.88 76 ASN A N 1
ATOM 575 C CA . ASN A 1 76 ? -2.051 -0.263 14.276 1.00 94.88 76 ASN A CA 1
ATOM 576 C C . ASN A 1 76 ? -1.198 -1.031 13.262 1.00 94.88 76 ASN A C 1
ATOM 578 O O . ASN A 1 76 ? -0.407 -0.420 12.547 1.00 94.88 76 ASN A O 1
ATOM 582 N N . THR A 1 77 ? -1.397 -2.347 13.130 1.00 95.50 77 THR A N 1
ATOM 583 C CA . THR A 1 77 ? -0.733 -3.136 12.083 1.00 95.50 77 THR A CA 1
ATOM 584 C C . THR A 1 77 ? -1.108 -2.642 10.688 1.00 95.50 77 THR A C 1
ATOM 586 O O . THR A 1 77 ? -0.221 -2.415 9.868 1.00 95.50 77 THR A O 1
ATOM 589 N N . TYR A 1 78 ? -2.395 -2.415 10.410 1.00 95.75 78 TYR A N 1
ATOM 590 C CA . TYR A 1 78 ? -2.811 -1.909 9.101 1.00 95.75 78 TYR A CA 1
ATOM 591 C C . TYR A 1 78 ? -2.293 -0.496 8.817 1.00 95.75 78 TYR A C 1
ATOM 593 O O . TYR A 1 78 ? -1.889 -0.227 7.687 1.00 95.75 78 TYR A O 1
ATOM 601 N N . LYS A 1 79 ? -2.237 0.384 9.826 1.00 95.12 79 LYS A N 1
ATOM 602 C CA . LYS A 1 79 ? -1.622 1.717 9.704 1.00 95.12 79 LYS A CA 1
ATOM 603 C C . LYS A 1 79 ? -0.130 1.618 9.367 1.00 95.12 79 LYS A C 1
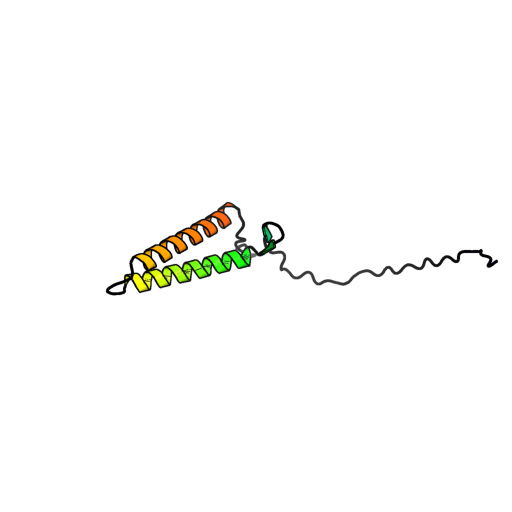ATOM 605 O O . LYS A 1 79 ? 0.305 2.213 8.389 1.00 95.12 79 LYS A O 1
ATOM 610 N N . ALA A 1 80 ? 0.621 0.773 10.073 1.00 96.31 80 ALA A N 1
ATOM 611 C CA . ALA A 1 80 ? 2.037 0.544 9.780 1.00 96.31 80 ALA A CA 1
ATOM 612 C C . ALA A 1 80 ? 2.265 -0.043 8.371 1.00 96.31 80 ALA A C 1
ATOM 614 O O . ALA A 1 80 ? 3.197 0.350 7.666 1.00 96.31 80 ALA A O 1
ATOM 615 N N . MET A 1 81 ? 1.399 -0.961 7.925 1.00 95.31 81 MET A N 1
ATOM 616 C CA . MET A 1 81 ? 1.438 -1.483 6.555 1.00 95.31 81 MET A CA 1
ATOM 617 C C . MET A 1 81 ? 1.160 -0.387 5.522 1.00 95.31 81 MET A C 1
ATOM 619 O O . MET A 1 81 ? 1.846 -0.332 4.502 1.00 95.31 81 MET A O 1
ATOM 623 N N . LEU A 1 82 ? 0.181 0.485 5.779 1.00 96.19 82 LEU A N 1
ATOM 624 C CA . LEU A 1 82 ? -0.159 1.600 4.897 1.00 96.19 82 LEU A CA 1
ATOM 625 C C . LEU A 1 82 ? 1.023 2.560 4.745 1.00 96.19 82 LEU A C 1
ATOM 627 O O . LEU A 1 82 ? 1.375 2.916 3.619 1.00 96.19 82 LEU A O 1
ATOM 631 N N . ASP A 1 83 ? 1.665 2.917 5.855 1.00 95.81 83 ASP A N 1
ATOM 632 C CA . ASP A 1 83 ? 2.840 3.788 5.856 1.00 95.81 83 ASP A CA 1
ATOM 633 C C . ASP A 1 83 ? 3.986 3.167 5.056 1.00 95.81 83 ASP A C 1
ATOM 635 O O . ASP A 1 83 ? 4.540 3.814 4.171 1.00 95.81 83 ASP A O 1
ATOM 639 N N . SER A 1 84 ? 4.263 1.874 5.257 1.00 95.81 84 SER A N 1
ATOM 640 C CA . SER A 1 84 ? 5.270 1.149 4.476 1.00 95.81 84 SER A CA 1
ATOM 641 C C . SER A 1 84 ? 4.993 1.213 2.966 1.00 95.81 84 SER A C 1
ATOM 643 O O . SER A 1 84 ? 5.894 1.519 2.182 1.00 95.81 84 SER A O 1
ATOM 645 N N . ARG A 1 85 ? 3.744 0.986 2.534 1.00 93.81 85 ARG A N 1
ATOM 646 C CA . ARG A 1 85 ? 3.372 1.038 1.107 1.00 93.81 85 ARG A CA 1
ATOM 647 C C . ARG A 1 85 ? 3.478 2.453 0.540 1.00 93.81 85 ARG A C 1
ATOM 649 O O . ARG A 1 85 ? 3.946 2.616 -0.588 1.00 93.81 85 ARG A O 1
ATOM 656 N N . LYS A 1 86 ? 3.114 3.475 1.322 1.00 94.06 86 LYS A N 1
ATOM 657 C CA . LYS A 1 86 ? 3.283 4.888 0.952 1.00 94.06 86 LYS A CA 1
ATOM 658 C C . LYS A 1 86 ? 4.758 5.263 0.808 1.00 94.06 86 LYS A C 1
ATOM 660 O O . LYS A 1 86 ? 5.104 5.905 -0.181 1.00 94.06 86 LYS A O 1
ATOM 665 N N . SER A 1 87 ? 5.628 4.809 1.711 1.00 93.69 87 SER A N 1
ATOM 666 C CA . SER A 1 87 ? 7.076 5.031 1.618 1.00 93.69 87 SER A CA 1
ATOM 667 C C . SER A 1 87 ? 7.682 4.392 0.371 1.00 93.69 87 SER A C 1
ATOM 669 O O . SER A 1 87 ? 8.450 5.044 -0.328 1.00 93.69 87 SER A O 1
ATOM 671 N N . VAL A 1 88 ? 7.306 3.154 0.032 1.00 89.75 88 VAL A N 1
ATOM 672 C CA . VAL A 1 88 ? 7.801 2.506 -1.198 1.00 89.75 88 VAL A CA 1
ATOM 673 C C . VAL A 1 88 ? 7.285 3.225 -2.445 1.00 89.75 88 VAL A C 1
ATOM 675 O O . VAL A 1 88 ? 8.045 3.447 -3.383 1.00 89.75 88 VAL A O 1
ATOM 678 N N . LEU A 1 89 ? 6.012 3.637 -2.466 1.00 89.81 89 LEU A N 1
ATOM 679 C CA . LEU A 1 89 ? 5.471 4.415 -3.581 1.00 89.81 89 LEU A CA 1
ATOM 680 C C . LEU A 1 89 ? 6.206 5.751 -3.746 1.00 89.81 89 LEU A C 1
ATOM 682 O O . LEU A 1 89 ? 6.459 6.175 -4.871 1.00 89.81 89 LEU A O 1
ATOM 686 N N . GLN A 1 90 ? 6.529 6.413 -2.637 1.00 89.50 90 GLN A N 1
ATOM 687 C CA . GLN A 1 90 ? 7.289 7.657 -2.631 1.00 89.50 90 GLN A CA 1
ATOM 688 C C . GLN A 1 90 ? 8.716 7.440 -3.148 1.00 89.50 90 GLN A C 1
ATOM 690 O O . GLN A 1 90 ? 9.149 8.158 -4.043 1.00 89.50 90 GLN A O 1
ATOM 695 N N . TRP A 1 91 ? 9.389 6.385 -2.691 1.00 89.44 91 TRP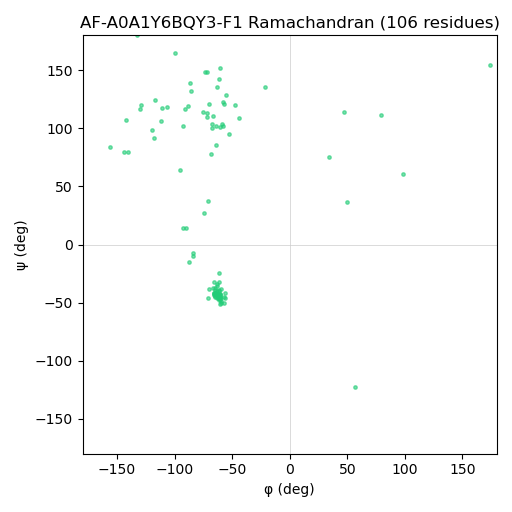 A N 1
ATOM 696 C CA . TRP A 1 91 ? 10.705 5.986 -3.187 1.00 89.44 91 TRP A CA 1
ATOM 697 C C . TRP A 1 91 ? 10.691 5.724 -4.703 1.00 89.44 91 TRP A C 1
ATOM 699 O O . TRP A 1 91 ? 11.521 6.246 -5.443 1.00 89.44 91 TRP A O 1
ATOM 709 N N . LEU A 1 92 ? 9.685 5.002 -5.210 1.00 85.69 92 LEU A N 1
ATOM 710 C CA . LEU A 1 92 ? 9.528 4.770 -6.651 1.00 85.69 92 LEU A CA 1
ATOM 711 C C . LEU A 1 92 ? 9.330 6.074 -7.444 1.00 85.69 92 LEU A C 1
ATOM 713 O O . LEU A 1 92 ? 9.767 6.155 -8.591 1.00 85.69 92 LEU A O 1
ATOM 717 N N . LYS A 1 93 ? 8.681 7.094 -6.863 1.00 85.81 93 LYS A N 1
ATOM 718 C CA . LYS A 1 93 ? 8.540 8.420 -7.490 1.00 85.81 93 LYS A CA 1
ATOM 719 C C . LYS A 1 93 ? 9.864 9.177 -7.517 1.00 85.81 93 LYS A C 1
ATOM 721 O O . LYS A 1 93 ? 10.2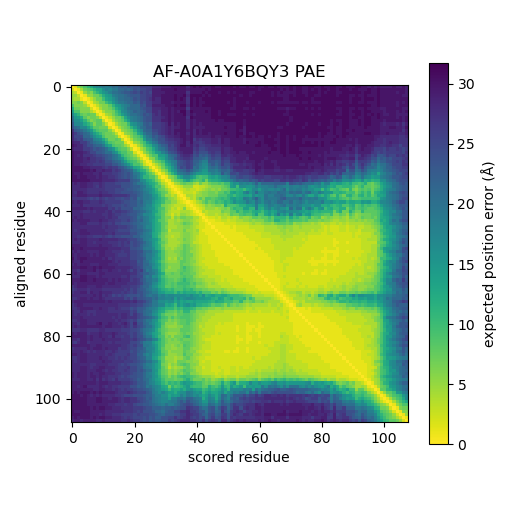12 9.730 -8.552 1.00 85.81 93 LYS A O 1
ATOM 726 N N . GLU A 1 94 ? 10.585 9.198 -6.400 1.00 86.12 94 GLU A N 1
ATOM 727 C CA . GLU A 1 94 ? 11.862 9.914 -6.256 1.00 86.12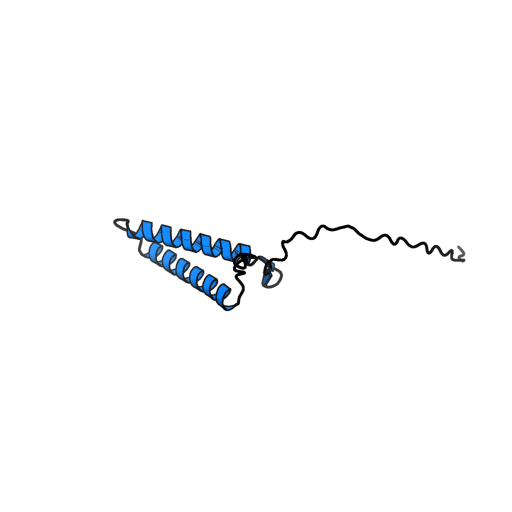 94 GLU A CA 1
ATOM 728 C C . GLU A 1 94 ? 12.942 9.369 -7.191 1.00 86.12 94 GLU A C 1
ATOM 730 O O . GLU A 1 94 ? 13.743 10.128 -7.729 1.00 86.12 94 GLU A O 1
ATOM 735 N N . HIS A 1 95 ? 12.919 8.062 -7.443 1.00 82.25 95 HIS A N 1
ATOM 736 C CA . HIS A 1 95 ? 13.842 7.393 -8.356 1.00 82.25 95 HIS A CA 1
ATOM 737 C C . HIS A 1 95 ? 13.335 7.322 -9.810 1.00 82.25 95 HIS A C 1
ATOM 739 O O . HIS A 1 95 ? 13.875 6.554 -10.607 1.00 82.25 95 HIS A O 1
ATOM 745 N N . ASP A 1 96 ? 12.298 8.099 -10.156 1.00 72.62 96 ASP A N 1
ATOM 746 C CA . ASP A 1 96 ? 11.683 8.168 -11.492 1.00 72.62 96 ASP A CA 1
ATOM 747 C C . ASP A 1 96 ? 11.352 6.775 -12.063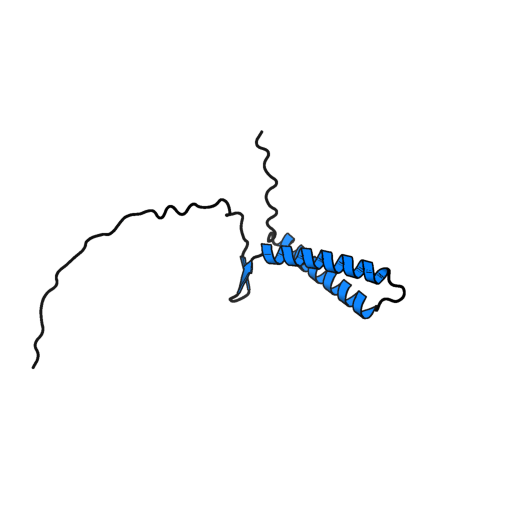 1.00 72.62 96 ASP A C 1
ATOM 749 O O . ASP A 1 96 ? 11.525 6.462 -13.242 1.00 72.62 96 ASP A O 1
ATOM 753 N N . MET A 1 97 ? 10.928 5.868 -11.183 1.00 72.25 97 MET A N 1
ATOM 754 C CA . MET A 1 97 ? 10.593 4.488 -11.528 1.00 72.25 97 MET A CA 1
ATOM 755 C C . MET A 1 97 ? 9.134 4.362 -11.977 1.00 72.25 97 MET A C 1
ATOM 757 O O . MET A 1 97 ? 8.750 3.372 -12.595 1.00 72.25 97 MET A O 1
ATOM 761 N N . ILE A 1 98 ? 8.322 5.386 -11.715 1.00 66.12 98 ILE A N 1
ATOM 762 C CA . ILE A 1 98 ? 6.937 5.468 -12.166 1.00 66.12 98 ILE A CA 1
ATOM 763 C C . ILE A 1 98 ? 6.910 6.217 -13.494 1.00 66.12 98 ILE A C 1
ATOM 765 O O . ILE A 1 98 ? 6.941 7.444 -13.525 1.00 66.12 98 ILE A O 1
ATOM 769 N N . THR A 1 99 ? 6.775 5.483 -14.597 1.00 54.22 99 THR A N 1
ATOM 770 C CA . THR A 1 99 ? 6.360 6.092 -15.864 1.00 54.22 99 THR A CA 1
ATOM 771 C C . THR A 1 99 ? 4.938 6.617 -15.674 1.00 54.22 99 THR A C 1
ATOM 773 O O . THR A 1 99 ? 3.964 5.864 -15.665 1.00 54.22 99 THR A O 1
ATOM 776 N N . THR A 1 100 ? 4.803 7.927 -15.479 1.00 51.50 100 THR A N 1
ATOM 777 C CA . THR A 1 100 ? 3.526 8.589 -15.740 1.00 51.50 100 THR A CA 1
ATOM 778 C C . THR A 1 100 ? 3.365 8.571 -17.258 1.00 51.50 100 THR A C 1
ATOM 780 O O . THR A 1 100 ? 4.266 9.062 -17.942 1.00 51.50 100 THR A O 1
ATOM 783 N N . PRO A 1 101 ? 2.298 7.972 -17.819 1.00 47.16 101 PRO A N 1
ATOM 784 C CA . PRO A 1 101 ? 2.092 8.033 -19.257 1.00 47.16 101 PRO A CA 1
ATOM 785 C C . PRO A 1 101 ? 2.074 9.513 -19.663 1.00 47.16 101 PRO A C 1
ATOM 787 O O . PRO A 1 101 ? 1.372 10.295 -19.012 1.00 47.16 101 PRO A O 1
ATOM 790 N N . PRO A 1 102 ? 2.872 9.930 -20.665 1.00 42.59 102 PRO A N 1
ATOM 791 C CA . PRO A 1 102 ? 2.910 11.322 -21.075 1.00 42.59 102 PRO A CA 1
ATOM 792 C C . PRO A 1 102 ? 1.492 11.734 -21.453 1.00 42.59 102 PRO A C 1
ATOM 794 O O . PRO A 1 102 ? 0.864 11.107 -22.309 1.00 42.59 102 PRO A O 1
ATOM 797 N N . ALA A 1 103 ? 0.979 12.754 -20.760 1.00 49.25 103 ALA A N 1
ATOM 798 C CA . ALA A 1 103 ? -0.304 13.362 -21.060 1.00 49.25 103 ALA A CA 1
ATOM 799 C C . ALA A 1 103 ? -0.359 13.626 -22.565 1.00 49.25 103 ALA A C 1
ATOM 801 O O . ALA A 1 103 ? 0.510 14.306 -23.112 1.00 49.25 103 ALA A O 1
ATOM 802 N N . SER A 1 104 ? -1.339 13.012 -23.224 1.00 52.69 104 SER A N 1
ATOM 803 C CA . SER A 1 104 ? -1.541 13.049 -24.664 1.00 52.69 104 SER A CA 1
ATOM 804 C C . SER A 1 104 ? -1.352 14.471 -25.182 1.00 52.69 104 SER A C 1
ATOM 806 O O . SER A 1 104 ? -2.178 15.347 -24.918 1.00 52.69 104 SER A O 1
ATOM 808 N N . VAL A 1 105 ? -0.258 14.705 -25.911 1.00 49.69 105 VAL A N 1
ATOM 809 C CA . VAL A 1 105 ? -0.034 15.955 -26.637 1.00 49.69 105 VAL A CA 1
ATOM 810 C C . VAL A 1 105 ? -1.203 16.099 -27.606 1.00 49.69 105 VAL A C 1
ATOM 812 O O . VAL A 1 105 ? -1.274 15.392 -28.614 1.00 49.69 105 VAL A O 1
ATOM 815 N N . LYS A 1 106 ? -2.155 16.982 -27.279 1.00 51.53 106 LYS A N 1
ATOM 816 C CA . LYS A 1 106 ? -3.148 17.465 -28.238 1.00 51.53 106 LYS A CA 1
ATOM 817 C C . LYS A 1 106 ? -2.357 18.150 -29.348 1.00 51.53 106 LYS A C 1
ATOM 819 O O . LYS A 1 106 ? -1.870 19.260 -29.160 1.00 51.53 106 LYS A O 1
ATOM 824 N N . ARG A 1 107 ? -2.176 17.455 -30.472 1.00 45.28 107 ARG A N 1
ATOM 825 C CA . ARG A 1 107 ? -1.736 18.091 -31.713 1.00 45.28 107 ARG A CA 1
ATOM 826 C C . ARG A 1 107 ? -2.876 19.008 -32.150 1.00 45.28 107 ARG A C 1
ATOM 828 O O . ARG A 1 107 ? -3.971 18.515 -32.420 1.00 45.28 107 ARG A O 1
ATOM 835 N N . ALA A 1 108 ? -2.617 20.309 -32.061 1.00 50.91 108 ALA A N 1
ATOM 836 C CA . ALA A 1 108 ? -3.394 21.349 -32.720 1.00 50.91 108 ALA A CA 1
ATOM 837 C C . ALA A 1 108 ? -3.182 21.275 -34.236 1.00 50.91 108 ALA A C 1
ATOM 839 O O . ALA A 1 108 ? -2.093 20.801 -34.645 1.00 50.91 108 ALA A O 1
#

Radius of gyration: 28.88 Å; Cα contacts (8 Å, |Δi|>4): 54; chains: 1; bounding box: 64×73×71 Å